Protein AF-A0A3D0U5Y7-F1 (afdb_monomer)

Nearest PDB structures (foldseek):
  1e7m-assembly1_A  TM=9.005E-01  e=2.870E-05  Leuconostoc mesenteroides
  1h93-assembly1_A  TM=9.006E-01  e=3.722E-05  Leuconostoc mesenteroides
  1e77-assembly1_A  TM=8.975E-01  e=6.678E-05  Leuconostoc mesenteroides
  2dpg-assembly1_A-2  TM=8.984E-01  e=8.114E-05  Leuconostoc mesenteroides
  1dpg-assembly1_B  TM=9.061E-01  e=1.553E-04  Leuconostoc mesenteroides

Sequence (117 aa):
QPDESITLRLCGKRLGPGIDVRTIDLNLNPKSRGNKRSADAYERLLLDVIKGDQTLFLRQDELEQAWHWVDPILETWERTTSPPEHYASGSWGPAGSTLLLAKDGRLWFEGANGQGN

Structure (mmCIF, N/CA/C/O backbone):
data_AF-A0A3D0U5Y7-F1
#
_entry.id   AF-A0A3D0U5Y7-F1
#
loop_
_atom_site.group_PDB
_atom_site.id
_atom_site.type_symbol
_atom_site.label_atom_id
_atom_site.label_alt_id
_atom_site.label_comp_id
_atom_site.label_asym_id
_atom_site.label_entity_id
_atom_site.label_seq_id
_atom_site.pdbx_PDB_ins_code
_atom_site.Cartn_x
_atom_site.Cartn_y
_atom_site.Cartn_z
_atom_site.occupancy
_atom_site.B_iso_or_equiv
_atom_site.auth_seq_id
_atom_site.auth_comp_id
_atom_site.auth_asym_id
_atom_site.auth_atom_id
_atom_site.pdbx_PDB_model_num
ATOM 1 N N . GLN A 1 1 ? 10.404 5.281 -2.480 1.00 41.38 1 GLN A N 1
ATOM 2 C CA . GLN A 1 1 ? 11.235 6.348 -1.869 1.00 41.38 1 GLN A CA 1
A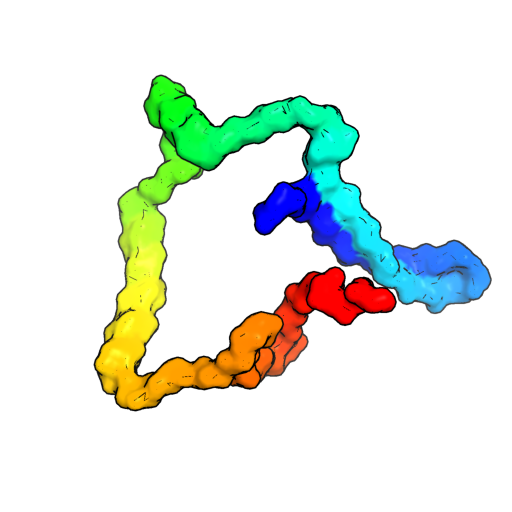TOM 3 C C . GLN A 1 1 ? 12.624 5.771 -1.673 1.00 41.38 1 GLN A C 1
ATOM 5 O O . GLN A 1 1 ? 12.690 4.699 -1.085 1.00 41.38 1 GLN A O 1
ATOM 10 N N . PRO A 1 2 ? 13.679 6.316 -2.305 1.00 56.28 2 PRO A N 1
ATOM 11 C CA . PRO A 1 2 ? 14.167 7.705 -2.182 1.00 56.28 2 PRO A CA 1
ATOM 12 C C . PRO A 1 2 ? 14.172 8.513 -3.500 1.00 56.28 2 PRO A C 1
ATOM 14 O O . PRO A 1 2 ? 14.297 9.742 -3.495 1.00 56.28 2 PRO A O 1
ATOM 17 N N . ASP A 1 3 ? 13.966 7.830 -4.624 1.00 65.44 3 ASP A N 1
ATOM 18 C CA . ASP A 1 3 ? 13.785 8.413 -5.948 1.00 65.44 3 ASP A CA 1
ATOM 19 C C . ASP A 1 3 ? 12.404 8.029 -6.467 1.00 65.44 3 ASP A C 1
ATOM 21 O O . ASP A 1 3 ? 12.158 6.895 -6.877 1.00 65.44 3 ASP A O 1
ATOM 25 N N . GLU A 1 4 ? 11.468 8.971 -6.385 1.00 69.88 4 GLU A N 1
ATOM 26 C CA . GLU A 1 4 ? 10.163 8.821 -7.019 1.00 69.88 4 GLU A CA 1
ATOM 27 C C . GLU A 1 4 ? 10.375 8.721 -8.526 1.00 69.88 4 GLU A C 1
ATOM 29 O O . GLU A 1 4 ? 10.897 9.633 -9.163 1.00 69.88 4 GLU A O 1
ATOM 34 N N . SER A 1 5 ? 10.016 7.581 -9.097 1.00 77.50 5 SER A N 1
ATOM 35 C CA . SER A 1 5 ? 10.062 7.357 -10.532 1.00 77.50 5 SER A CA 1
ATOM 36 C C . SER A 1 5 ? 8.906 6.456 -10.927 1.00 77.50 5 SER A C 1
ATOM 38 O O . SER A 1 5 ? 8.463 5.608 -10.152 1.00 77.50 5 SER A O 1
ATOM 40 N N . ILE A 1 6 ? 8.388 6.680 -12.129 1.00 83.50 6 ILE A N 1
ATOM 41 C CA . ILE A 1 6 ? 7.391 5.813 -12.747 1.00 83.50 6 ILE A CA 1
ATOM 42 C C . ILE A 1 6 ? 8.078 5.153 -13.939 1.00 83.50 6 ILE A C 1
ATOM 44 O O . ILE A 1 6 ? 8.484 5.846 -14.874 1.00 83.50 6 ILE A O 1
ATOM 48 N N . THR A 1 7 ? 8.215 3.829 -13.900 1.00 83.88 7 THR A N 1
ATOM 49 C CA . THR A 1 7 ? 8.780 3.033 -14.996 1.00 83.88 7 THR A CA 1
ATOM 50 C C . THR A 1 7 ? 7.671 2.251 -15.681 1.00 83.88 7 THR A C 1
ATOM 52 O O . THR A 1 7 ? 6.985 1.451 -15.048 1.00 83.88 7 THR A O 1
ATOM 55 N N . LEU A 1 8 ? 7.505 2.465 -16.984 1.00 85.69 8 LEU A N 1
ATOM 56 C CA . LEU A 1 8 ? 6.595 1.702 -17.830 1.00 85.69 8 LEU A CA 1
ATOM 57 C C . LEU A 1 8 ? 7.402 0.803 -18.768 1.00 85.69 8 LEU A C 1
ATOM 59 O O . LEU A 1 8 ? 8.136 1.290 -19.626 1.00 85.69 8 LEU A O 1
ATOM 63 N N . ARG A 1 9 ? 7.238 -0.511 -18.617 1.00 84.19 9 ARG A N 1
ATOM 64 C CA . ARG A 1 9 ? 7.903 -1.525 -19.437 1.00 84.19 9 ARG A CA 1
ATOM 65 C C . ARG A 1 9 ? 7.017 -1.925 -20.617 1.00 84.19 9 ARG A C 1
ATOM 67 O O . ARG A 1 9 ? 5.914 -2.428 -20.418 1.00 84.19 9 ARG A O 1
ATOM 74 N N . LEU A 1 10 ? 7.495 -1.702 -21.838 1.00 87.50 10 LEU A N 1
ATOM 75 C CA . LEU A 1 10 ? 6.761 -1.923 -23.087 1.00 87.50 10 LEU A CA 1
ATOM 76 C C . LEU A 1 10 ? 7.511 -2.889 -24.001 1.00 87.50 10 LEU A C 1
ATOM 78 O O . LEU A 1 10 ? 8.735 -2.947 -23.992 1.00 87.50 10 LEU A O 1
ATOM 82 N N . CYS A 1 11 ? 6.783 -3.600 -24.855 1.00 86.69 11 CYS A N 1
ATOM 83 C CA . CYS A 1 11 ? 7.372 -4.395 -25.927 1.00 86.69 11 CYS A CA 1
ATOM 84 C C . CYS A 1 11 ? 7.435 -3.553 -27.206 1.00 86.69 11 CYS A C 1
ATOM 86 O O . CYS A 1 11 ? 6.404 -3.235 -27.796 1.00 86.69 11 CYS A O 1
ATOM 88 N N . GLY A 1 12 ? 8.639 -3.187 -27.639 1.00 83.75 12 GLY A N 1
ATOM 89 C CA . GLY A 1 12 ? 8.875 -2.461 -28.883 1.00 83.75 12 GLY A CA 1
ATOM 90 C C . GLY A 1 12 ? 9.545 -3.334 -29.938 1.00 83.75 12 GLY A C 1
ATOM 91 O O . GLY A 1 12 ? 10.365 -4.199 -29.633 1.00 83.75 12 GLY A O 1
ATOM 92 N N . LYS A 1 13 ? 9.226 -3.095 -31.211 1.00 84.94 13 LYS A N 1
ATOM 93 C CA . LYS A 1 13 ? 9.937 -3.736 -32.321 1.00 84.94 13 LYS A CA 1
ATOM 94 C C . LYS A 1 13 ? 11.373 -3.205 -32.384 1.00 84.94 13 LYS A C 1
ATOM 96 O O . LYS A 1 13 ? 11.585 -1.995 -32.446 1.00 84.94 13 LYS A O 1
ATOM 101 N N . ARG A 1 14 ? 12.358 -4.102 -32.448 1.00 80.19 14 ARG A N 1
ATOM 102 C CA . ARG A 1 14 ? 13.746 -3.738 -32.748 1.00 80.19 14 ARG A CA 1
ATOM 103 C C . ARG A 1 14 ? 13.837 -3.199 -34.179 1.00 80.19 14 ARG A C 1
ATOM 105 O O . ARG A 1 14 ? 13.389 -3.848 -35.122 1.00 80.19 14 ARG A O 1
ATOM 112 N N . LEU A 1 15 ? 14.459 -2.037 -34.353 1.00 71.75 15 LEU A N 1
ATOM 113 C CA . LEU A 1 15 ? 14.781 -1.506 -35.679 1.00 71.75 15 LEU A CA 1
ATOM 114 C C . LEU A 1 15 ? 15.813 -2.422 -36.364 1.00 71.75 15 LEU A C 1
ATOM 116 O O . LEU A 1 15 ? 16.923 -2.593 -35.866 1.00 71.75 15 LEU A O 1
ATOM 120 N N . GLY A 1 16 ? 15.424 -3.047 -37.477 1.00 78.56 16 GLY A N 1
ATOM 121 C CA . GLY A 1 16 ? 16.252 -3.969 -38.260 1.00 78.56 16 GLY A CA 1
ATOM 122 C C . GLY A 1 16 ? 15.411 -4.874 -39.175 1.00 78.56 16 GLY A C 1
ATOM 123 O O . GLY A 1 16 ? 14.178 -4.866 -39.076 1.00 78.56 16 GLY A O 1
ATOM 124 N N . PRO A 1 17 ? 16.042 -5.646 -40.079 1.00 67.75 17 PRO A N 1
ATOM 125 C CA . PRO A 1 17 ? 15.346 -6.662 -40.860 1.00 67.75 17 PRO A CA 1
ATOM 126 C C . PRO A 1 17 ? 14.863 -7.796 -39.939 1.00 67.75 17 PRO A C 1
ATOM 128 O O . PRO A 1 17 ? 15.636 -8.346 -39.155 1.00 67.75 17 PRO A O 1
ATOM 131 N N . GLY A 1 18 ? 13.572 -8.129 -40.025 1.00 78.62 18 GLY A N 1
ATOM 132 C CA . GLY A 1 18 ? 12.915 -9.156 -39.208 1.00 78.62 18 GLY A CA 1
ATOM 133 C C . GLY A 1 18 ? 11.887 -8.614 -38.205 1.00 78.62 18 GLY A C 1
ATOM 134 O O . GLY A 1 18 ? 11.727 -7.405 -38.015 1.00 78.62 18 GLY A O 1
ATOM 135 N N . ILE A 1 19 ? 11.152 -9.534 -37.578 1.00 78.94 19 ILE A N 1
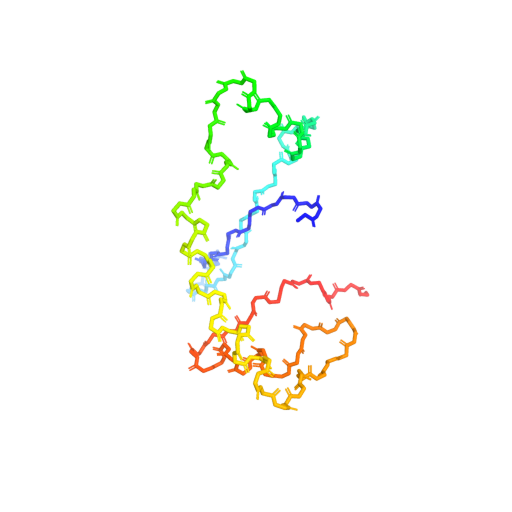ATOM 136 C CA . ILE A 1 19 ? 10.250 -9.256 -36.455 1.00 78.94 19 ILE A CA 1
ATOM 137 C C . ILE A 1 19 ? 10.968 -9.744 -35.199 1.00 78.94 19 ILE A C 1
ATOM 139 O O . ILE A 1 19 ? 10.924 -10.923 -34.873 1.00 78.94 19 ILE A O 1
ATOM 143 N N . ASP A 1 20 ? 11.681 -8.831 -34.544 1.00 81.19 20 ASP A N 1
ATOM 144 C CA . ASP A 1 20 ? 12.263 -9.054 -33.220 1.00 81.19 20 ASP A CA 1
ATOM 145 C C . ASP A 1 20 ? 11.661 -8.033 -32.254 1.00 81.19 20 ASP A C 1
ATOM 147 O O . ASP A 1 20 ? 11.608 -6.836 -32.561 1.00 81.19 20 ASP A O 1
ATOM 151 N N . VAL A 1 21 ? 11.171 -8.509 -31.114 1.00 83.75 21 VAL A N 1
ATOM 152 C CA . VAL A 1 21 ? 10.500 -7.698 -30.095 1.00 83.75 21 VAL A CA 1
ATOM 153 C C . VAL A 1 21 ? 11.417 -7.616 -28.888 1.00 83.75 21 VAL A C 1
ATOM 155 O O . VAL A 1 21 ? 11.907 -8.629 -28.398 1.00 83.75 21 VAL A O 1
ATOM 158 N N . ARG A 1 22 ? 11.653 -6.400 -28.399 1.00 82.56 22 ARG A N 1
ATOM 159 C CA . ARG A 1 22 ? 12.462 -6.144 -27.211 1.00 82.56 22 ARG A CA 1
ATOM 160 C C . ARG A 1 22 ? 11.679 -5.352 -26.189 1.00 82.56 22 ARG A C 1
ATOM 162 O O . ARG A 1 22 ? 10.862 -4.499 -26.524 1.00 82.56 22 ARG A O 1
ATOM 169 N N . THR A 1 23 ? 11.995 -5.617 -24.938 1.00 82.44 23 THR A N 1
ATOM 170 C CA . THR A 1 23 ? 11.520 -4.838 -23.807 1.00 82.44 23 THR A CA 1
ATOM 171 C C . THR A 1 23 ? 12.205 -3.469 -23.796 1.00 82.44 23 THR A C 1
ATOM 173 O O . THR A 1 23 ? 13.430 -3.388 -23.867 1.00 82.44 23 THR A O 1
ATOM 176 N N . ILE A 1 24 ? 11.417 -2.401 -23.727 1.00 84.88 24 ILE A N 1
ATOM 177 C CA . ILE A 1 24 ? 11.846 -1.005 -23.626 1.00 84.88 24 ILE A CA 1
ATOM 178 C C . ILE A 1 24 ? 11.271 -0.445 -22.326 1.00 84.88 24 ILE A C 1
ATOM 180 O O . ILE A 1 24 ? 10.069 -0.555 -22.088 1.00 84.88 24 ILE A O 1
ATOM 184 N N . ASP A 1 25 ? 12.116 0.183 -21.513 1.00 85.62 25 ASP A N 1
ATOM 185 C CA . ASP A 1 25 ? 11.704 0.833 -20.270 1.00 85.62 25 ASP A CA 1
ATOM 186 C C . ASP A 1 25 ? 11.567 2.349 -20.503 1.00 85.62 25 ASP A C 1
ATOM 188 O O . ASP A 1 25 ? 12.528 3.033 -20.861 1.00 85.62 25 ASP A O 1
ATOM 192 N N . LEU A 1 26 ? 10.358 2.885 -20.313 1.00 83.50 26 LEU A N 1
ATOM 193 C CA . LEU A 1 26 ? 10.076 4.319 -20.304 1.00 83.50 26 LEU A CA 1
ATOM 194 C C . LEU A 1 26 ? 10.093 4.816 -18.857 1.00 83.50 26 LEU A C 1
ATOM 196 O O . LEU A 1 26 ? 9.214 4.470 -18.070 1.00 83.50 26 LEU A O 1
ATOM 200 N N . ASN A 1 27 ? 11.073 5.653 -18.518 1.00 83.06 27 ASN A N 1
ATOM 201 C CA . ASN A 1 27 ? 11.247 6.182 -17.167 1.00 83.06 27 ASN A CA 1
ATOM 202 C C . ASN A 1 27 ? 10.800 7.646 -17.081 1.00 83.06 27 ASN A C 1
ATOM 204 O O . ASN A 1 27 ? 11.332 8.513 -17.773 1.00 83.06 27 ASN A O 1
ATOM 208 N N . LEU A 1 28 ? 9.860 7.932 -16.183 1.00 80.50 28 LEU A N 1
ATOM 209 C CA . LEU A 1 28 ? 9.466 9.282 -15.790 1.00 80.50 28 LEU A CA 1
ATOM 210 C C . LEU A 1 28 ? 10.057 9.585 -14.413 1.00 80.50 28 LEU A C 1
ATOM 212 O O . LEU A 1 28 ? 9.616 9.035 -13.406 1.00 80.50 28 LEU A O 1
ATOM 216 N N . ASN A 1 29 ? 11.047 10.477 -14.372 1.00 78.56 29 ASN A N 1
ATOM 217 C CA . ASN A 1 29 ? 11.642 10.967 -13.130 1.00 78.56 29 ASN A CA 1
ATOM 218 C C . ASN A 1 29 ? 11.222 12.434 -12.896 1.00 78.56 29 ASN A C 1
ATOM 220 O O . ASN A 1 29 ? 11.697 13.313 -13.626 1.00 78.56 29 ASN A O 1
ATOM 224 N N . PRO A 1 30 ? 10.368 12.742 -11.902 1.00 69.75 30 PRO A N 1
ATOM 225 C CA . PRO A 1 30 ? 9.922 14.103 -11.603 1.00 69.75 30 PRO A CA 1
ATOM 226 C C . PRO A 1 30 ? 11.074 15.061 -11.275 1.00 69.75 30 PRO A C 1
ATOM 228 O O . PRO A 1 30 ? 11.007 16.231 -11.651 1.00 69.75 30 PRO A O 1
ATOM 231 N N . LYS A 1 31 ? 12.167 14.571 -10.665 1.00 67.88 31 LYS A N 1
ATOM 232 C CA . LYS A 1 31 ? 13.346 15.389 -10.320 1.00 67.88 31 LYS A CA 1
ATOM 233 C C . LYS A 1 31 ? 14.053 15.956 -11.560 1.00 67.88 31 LYS A C 1
ATOM 235 O O . LYS A 1 31 ? 14.698 16.997 -11.472 1.00 67.88 31 LYS A O 1
ATOM 240 N N . SER A 1 32 ? 13.887 15.329 -12.731 1.00 64.62 32 SER A N 1
ATOM 241 C CA . SER A 1 32 ? 14.455 15.821 -14.000 1.00 64.62 32 SER A CA 1
ATOM 242 C C . SER A 1 32 ? 13.817 17.126 -14.502 1.00 64.62 32 SER A C 1
ATOM 244 O O . SER A 1 32 ? 14.417 17.819 -15.319 1.00 64.62 32 SER A O 1
ATOM 246 N N . ARG A 1 33 ? 12.622 17.491 -14.006 1.00 62.34 33 ARG A N 1
ATOM 247 C CA . ARG A 1 3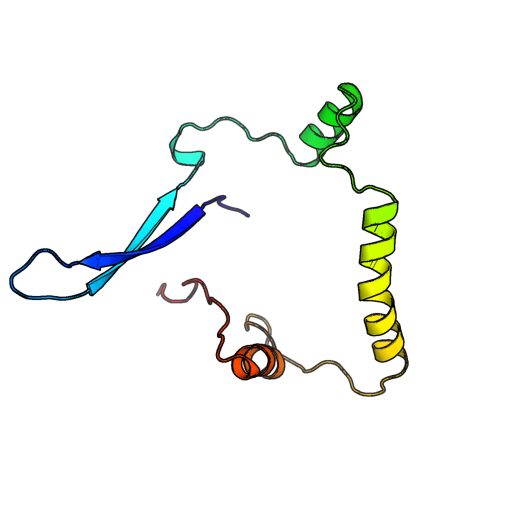3 ? 11.869 18.691 -14.427 1.00 62.34 33 ARG A CA 1
ATOM 248 C C . ARG A 1 33 ? 12.168 19.943 -13.592 1.00 62.34 33 ARG A C 1
ATOM 250 O O . ARG A 1 33 ? 11.547 20.981 -13.811 1.00 62.34 33 ARG A O 1
ATOM 257 N N . GLY A 1 34 ? 13.119 19.860 -12.661 1.00 58.53 34 GLY A N 1
ATOM 258 C CA . GLY A 1 34 ? 13.562 20.967 -11.815 1.00 58.53 34 GLY A CA 1
ATOM 259 C C . GLY A 1 34 ? 13.517 20.616 -10.330 1.00 58.53 34 GLY A C 1
ATOM 260 O O . GLY A 1 34 ? 12.604 19.938 -9.863 1.00 58.53 34 GLY A O 1
ATOM 261 N N . ASN A 1 35 ? 14.506 21.105 -9.581 1.00 56.72 35 ASN A N 1
ATOM 262 C CA . ASN A 1 35 ? 14.667 20.854 -8.148 1.00 56.72 35 ASN A CA 1
ATOM 263 C C . ASN A 1 35 ? 13.697 21.713 -7.318 1.00 56.72 35 ASN A C 1
ATOM 265 O O . ASN A 1 35 ? 14.101 22.613 -6.581 1.00 56.72 35 ASN A O 1
ATOM 269 N N . LYS A 1 36 ? 12.392 21.503 -7.494 1.00 63.69 36 LYS A N 1
ATOM 270 C CA . LYS A 1 36 ? 11.385 22.108 -6.625 1.00 63.69 36 LYS A CA 1
ATOM 271 C C . LYS A 1 36 ? 11.281 21.226 -5.386 1.00 63.69 36 LYS A C 1
ATOM 273 O O . LYS A 1 36 ? 11.018 20.034 -5.513 1.00 63.69 36 LYS A O 1
ATOM 278 N N . ARG A 1 37 ? 11.514 21.803 -4.202 1.00 69.38 37 ARG A N 1
ATOM 279 C CA . ARG A 1 37 ? 11.311 21.114 -2.920 1.00 69.38 37 ARG A CA 1
ATOM 280 C C . ARG A 1 37 ? 9.909 20.500 -2.920 1.00 69.38 37 ARG A C 1
ATOM 282 O O . ARG A 1 37 ? 8.929 21.237 -3.030 1.00 69.38 37 ARG A O 1
ATOM 289 N N . SER A 1 38 ? 9.831 19.174 -2.825 1.00 68.81 38 SER A N 1
ATOM 290 C CA . SER A 1 38 ? 8.570 18.508 -2.504 1.00 68.81 38 SER A CA 1
ATOM 291 C C . SER A 1 38 ? 8.246 18.818 -1.045 1.00 68.81 38 SER A C 1
ATOM 293 O O . SER A 1 38 ? 9.151 18.788 -0.207 1.00 68.81 38 SER A O 1
ATOM 295 N N . ALA A 1 39 ? 6.998 19.190 -0.758 1.00 71.94 39 ALA A N 1
ATOM 296 C CA . ALA A 1 39 ? 6.552 19.345 0.622 1.00 71.94 39 ALA A CA 1
ATOM 297 C C . ALA A 1 39 ? 6.637 17.983 1.314 1.00 71.94 39 ALA A C 1
ATOM 299 O O . ALA A 1 39 ? 6.321 16.961 0.697 1.00 71.94 39 ALA A O 1
ATOM 300 N N . ASP A 1 40 ? 7.072 17.968 2.570 1.00 81.12 40 ASP A N 1
ATOM 301 C CA . ASP A 1 40 ? 7.052 16.731 3.345 1.00 81.12 40 ASP A CA 1
ATOM 302 C C . ASP A 1 40 ? 5.605 16.236 3.524 1.00 81.12 40 ASP A C 1
ATOM 304 O O . ASP A 1 40 ? 4.651 17.021 3.458 1.00 81.12 40 ASP A O 1
ATOM 308 N N . ALA A 1 41 ? 5.428 14.933 3.751 1.00 83.44 41 ALA A N 1
ATOM 309 C CA . ALA A 1 41 ? 4.106 14.319 3.866 1.00 83.44 41 ALA A CA 1
ATOM 310 C C . ALA A 1 41 ? 3.243 15.032 4.923 1.00 83.44 41 ALA A C 1
ATOM 312 O O . ALA A 1 41 ? 2.081 15.350 4.668 1.00 83.44 41 ALA A O 1
ATOM 313 N N . TYR A 1 42 ? 3.828 15.380 6.072 1.00 85.81 42 TYR A N 1
ATOM 314 C CA . TYR A 1 42 ? 3.120 16.103 7.129 1.00 85.81 42 TYR A CA 1
ATOM 315 C C . TYR A 1 42 ? 2.851 17.572 6.791 1.00 85.81 42 TYR A C 1
ATOM 317 O O . TYR A 1 42 ? 1.774 18.075 7.107 1.00 85.81 42 TYR A O 1
ATOM 325 N N . GLU A 1 43 ? 3.781 18.263 6.122 1.00 85.88 43 GLU A N 1
ATOM 326 C CA . GLU A 1 43 ? 3.564 19.644 5.660 1.00 85.88 43 GLU A CA 1
ATOM 327 C C . GLU A 1 43 ? 2.343 19.718 4.736 1.00 85.88 43 GLU A C 1
ATOM 329 O O . GLU A 1 43 ? 1.521 20.631 4.848 1.00 85.88 43 GLU A O 1
ATOM 334 N N . ARG A 1 44 ? 2.202 18.727 3.847 1.00 85.69 44 ARG A N 1
ATOM 335 C CA . ARG A 1 44 ? 1.055 18.623 2.948 1.00 85.69 44 ARG A CA 1
ATOM 336 C C . ARG A 1 44 ? -0.243 18.354 3.706 1.00 85.69 44 ARG A C 1
ATOM 338 O O . ARG A 1 44 ? -1.211 19.076 3.485 1.00 85.69 44 ARG A O 1
ATOM 345 N N . LEU A 1 45 ? -0.252 17.372 4.610 1.00 88.69 45 LEU A N 1
ATOM 346 C CA . LEU A 1 45 ? -1.444 17.032 5.393 1.00 88.69 45 LEU A CA 1
ATOM 347 C C . LEU A 1 45 ? -1.935 18.220 6.229 1.00 88.69 45 LEU A C 1
ATOM 349 O O . LEU A 1 45 ? -3.126 18.515 6.235 1.00 88.69 45 LEU A O 1
ATOM 353 N N . LEU A 1 46 ? -1.028 18.950 6.884 1.00 89.00 46 LEU A N 1
ATOM 354 C CA . LEU A 1 46 ? -1.387 20.135 7.670 1.00 89.00 46 LEU A CA 1
ATOM 355 C C . LEU A 1 46 ? -1.972 21.252 6.799 1.00 89.00 46 LEU A C 1
ATOM 357 O O . LEU A 1 46 ? -2.952 21.891 7.185 1.00 89.00 46 LEU A O 1
ATOM 361 N N . LEU A 1 47 ? -1.398 21.482 5.616 1.00 89.19 47 LEU A N 1
ATOM 362 C CA . LEU A 1 47 ? -1.929 22.456 4.666 1.00 89.19 47 LEU A CA 1
ATOM 363 C C . LEU A 1 47 ? -3.341 22.079 4.197 1.00 89.19 47 LEU A C 1
ATOM 365 O O . LEU A 1 47 ? -4.183 22.965 4.043 1.00 89.19 47 LEU A O 1
ATOM 369 N N . ASP A 1 48 ? -3.595 20.791 3.979 1.00 88.44 48 ASP A N 1
ATOM 370 C CA . ASP A 1 48 ? -4.897 20.290 3.542 1.00 88.44 48 ASP A CA 1
ATOM 371 C C . ASP A 1 48 ? -5.956 20.441 4.653 1.00 88.44 48 ASP A C 1
ATOM 373 O O . ASP A 1 48 ? -7.059 20.905 4.366 1.00 88.44 48 ASP A O 1
ATOM 377 N N . VAL A 1 49 ? -5.596 20.248 5.935 1.00 90.56 49 VAL A N 1
ATOM 378 C CA . VAL A 1 49 ? -6.476 20.575 7.083 1.00 90.56 49 VAL A CA 1
ATOM 379 C C . VAL A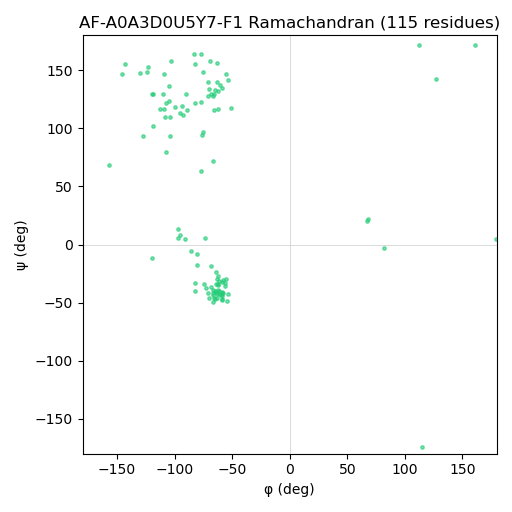 1 49 ? -6.860 22.054 7.097 1.00 90.56 49 VAL A C 1
ATOM 381 O O . VAL A 1 49 ? -8.036 22.381 7.242 1.00 90.56 49 VAL A O 1
ATOM 384 N N . ILE A 1 50 ? -5.889 22.959 6.921 1.00 91.75 50 ILE A N 1
ATOM 385 C CA . ILE A 1 50 ? -6.143 24.413 6.910 1.00 91.75 50 ILE A CA 1
ATOM 386 C C . ILE A 1 50 ? -7.069 24.801 5.749 1.00 91.75 50 ILE A C 1
ATOM 388 O O . ILE A 1 50 ? -7.890 25.708 5.882 1.00 91.75 50 ILE A O 1
ATOM 392 N N . LYS A 1 51 ? -6.949 24.116 4.609 1.00 91.81 51 LYS A N 1
ATOM 393 C CA . LYS A 1 51 ? -7.792 24.331 3.426 1.00 91.81 51 LYS A CA 1
ATOM 394 C C . LYS A 1 51 ? -9.157 23.645 3.510 1.00 91.81 51 LYS A C 1
ATOM 396 O O . LYS A 1 51 ? -9.986 23.886 2.636 1.00 91.81 51 LYS A O 1
ATOM 401 N N . GLY A 1 52 ? -9.391 22.812 4.526 1.00 88.19 52 GLY A N 1
ATOM 402 C CA . GLY A 1 52 ? -10.594 21.990 4.636 1.00 88.19 52 GLY A CA 1
ATOM 403 C C . GLY A 1 52 ? -10.682 20.887 3.574 1.00 88.19 52 GLY A C 1
ATOM 404 O O . GLY A 1 52 ? -11.781 20.424 3.280 1.00 88.19 52 GLY A O 1
ATOM 405 N N . ASP A 1 53 ? -9.555 20.482 2.983 1.00 89.75 53 ASP A N 1
ATOM 406 C CA . ASP A 1 53 ? -9.488 19.398 2.002 1.00 89.75 53 ASP A CA 1
ATOM 407 C C . ASP A 1 53 ? -9.270 18.060 2.721 1.00 89.75 53 ASP A C 1
ATOM 409 O O . ASP A 1 53 ? -8.245 17.833 3.363 1.00 89.75 53 ASP A O 1
ATOM 413 N N . GLN A 1 54 ? -10.257 17.170 2.621 1.00 85.94 54 GLN A N 1
ATOM 414 C CA . GLN A 1 54 ? -10.255 15.864 3.284 1.00 85.94 54 GLN A CA 1
ATOM 415 C C . GLN A 1 54 ? -9.791 14.718 2.371 1.00 85.94 54 GLN A C 1
ATOM 417 O O . GLN A 1 54 ? -9.833 13.564 2.779 1.00 85.94 54 GLN A O 1
ATOM 422 N N . THR A 1 55 ? -9.330 15.002 1.149 1.00 85.81 55 THR A N 1
ATOM 423 C CA . THR A 1 55 ? -9.035 13.972 0.131 1.00 85.81 55 THR A CA 1
ATOM 424 C C . THR A 1 55 ? -7.936 12.986 0.547 1.00 85.81 55 THR A C 1
ATOM 426 O O . THR A 1 55 ? -7.960 11.829 0.139 1.00 85.81 55 THR A O 1
ATOM 429 N N . LEU A 1 56 ? -6.962 13.427 1.350 1.00 85.88 56 LEU A N 1
ATOM 430 C CA . LEU A 1 56 ? -5.857 12.586 1.837 1.00 85.88 56 LEU A CA 1
ATOM 431 C C . LEU A 1 56 ? -6.109 11.990 3.230 1.00 85.88 56 LEU A C 1
ATOM 433 O O . LEU A 1 56 ? -5.196 11.417 3.826 1.00 85.88 56 LEU A O 1
ATOM 437 N N . PHE A 1 57 ? -7.322 12.136 3.762 1.00 88.44 57 PHE A N 1
ATOM 438 C CA . PHE A 1 57 ? -7.704 11.591 5.056 1.00 88.44 57 PHE A CA 1
ATOM 439 C C . PHE A 1 57 ? -8.589 10.366 4.861 1.00 88.44 57 PHE A C 1
ATOM 441 O O . PHE A 1 57 ? -9.503 10.368 4.040 1.00 88.44 57 PHE A O 1
ATOM 448 N N . LEU A 1 58 ? -8.319 9.326 5.646 1.00 88.44 58 LEU A N 1
ATOM 449 C CA . LEU A 1 58 ? -9.152 8.130 5.680 1.00 88.44 58 LEU A CA 1
ATOM 450 C C . LEU A 1 58 ? -10.532 8.478 6.231 1.00 88.44 58 LEU A C 1
ATOM 452 O O . LEU A 1 58 ? -10.653 9.131 7.273 1.00 88.44 58 LEU A O 1
ATOM 456 N N . ARG A 1 59 ? -11.571 8.011 5.543 1.00 91.56 59 ARG A N 1
ATOM 457 C CA . ARG A 1 59 ? -12.949 8.123 6.025 1.00 91.56 59 ARG A CA 1
ATOM 458 C C . ARG A 1 59 ? -13.243 6.991 7.011 1.00 91.56 59 ARG A C 1
ATOM 460 O O . ARG A 1 59 ? -12.589 5.950 6.999 1.00 91.56 59 ARG A O 1
ATOM 467 N N . GLN A 1 60 ? -14.214 7.202 7.898 1.00 90.06 60 GLN A N 1
ATOM 468 C CA . GLN A 1 60 ? -14.542 6.221 8.937 1.00 90.06 60 GLN A CA 1
ATOM 469 C C . GLN A 1 60 ? -15.009 4.883 8.342 1.00 90.06 60 GLN A C 1
ATOM 471 O O . GLN A 1 60 ? -14.580 3.829 8.795 1.00 90.06 60 GLN A O 1
ATOM 476 N N . ASP A 1 61 ? -15.848 4.929 7.311 1.00 92.81 61 ASP A N 1
ATOM 477 C CA . ASP A 1 61 ? -16.337 3.752 6.594 1.00 92.81 61 ASP A CA 1
ATOM 478 C C . ASP A 1 61 ? -15.200 2.985 5.902 1.00 92.81 61 ASP A C 1
ATOM 480 O O . ASP A 1 61 ? -15.131 1.763 6.004 1.00 92.81 61 ASP A O 1
ATOM 484 N N . GLU A 1 62 ? -14.263 3.685 5.259 1.00 91.19 62 GLU A N 1
ATOM 485 C CA . GLU A 1 62 ? -13.065 3.069 4.669 1.00 91.19 62 GLU A CA 1
ATOM 486 C C . GLU A 1 62 ? -12.192 2.377 5.725 1.00 91.19 62 GLU A C 1
ATOM 488 O O . GLU A 1 62 ? -11.688 1.276 5.492 1.00 91.19 62 GLU A O 1
ATOM 493 N N . LEU A 1 63 ? -12.041 2.999 6.898 1.00 92.94 63 LEU A N 1
ATOM 494 C CA . LEU A 1 63 ? -11.292 2.435 8.017 1.00 92.94 63 LEU A CA 1
ATOM 495 C C . LEU A 1 63 ? -11.967 1.172 8.572 1.00 92.94 63 LEU A C 1
ATOM 497 O O . LEU A 1 63 ? -11.290 0.167 8.776 1.00 92.94 63 LEU A O 1
ATOM 501 N N . GLU A 1 64 ? -13.285 1.202 8.783 1.00 93.88 64 GLU A N 1
ATOM 502 C CA . GLU A 1 64 ? -14.062 0.035 9.226 1.00 93.88 64 GLU A CA 1
ATOM 503 C C . GLU A 1 64 ? -13.937 -1.130 8.233 1.00 93.88 64 GLU A C 1
ATOM 505 O O . GLU A 1 64 ? -13.738 -2.275 8.642 1.00 93.88 64 GLU A O 1
ATOM 510 N N . GLN A 1 65 ? -13.972 -0.852 6.924 1.00 92.81 65 GLN A N 1
ATOM 511 C CA . GLN A 1 65 ? -13.759 -1.883 5.907 1.00 92.81 65 GLN A CA 1
ATOM 512 C C . GLN A 1 65 ? -12.331 -2.429 5.922 1.00 92.81 65 GLN A C 1
ATOM 514 O O . GLN A 1 65 ? -12.150 -3.639 5.812 1.00 92.81 65 GLN A O 1
ATOM 519 N N . ALA A 1 66 ? -11.313 -1.579 6.076 1.00 93.12 66 ALA A N 1
ATOM 520 C CA . ALA A 1 66 ? -9.931 -2.040 6.181 1.00 93.12 66 ALA A CA 1
ATOM 521 C C . ALA A 1 66 ? -9.747 -2.998 7.372 1.00 93.12 66 ALA A C 1
ATOM 523 O O . ALA A 1 66 ? -9.153 -4.065 7.209 1.00 93.12 66 ALA A O 1
ATOM 524 N N . TRP A 1 67 ? -10.320 -2.664 8.532 1.00 93.50 67 TRP A N 1
ATOM 525 C CA . TRP A 1 67 ? -10.290 -3.532 9.713 1.00 93.50 67 TRP A CA 1
ATOM 526 C C . TRP A 1 67 ? -11.049 -4.839 9.512 1.00 93.50 67 TRP A C 1
ATOM 528 O O . TRP A 1 67 ? -10.511 -5.892 9.839 1.00 93.50 67 TRP A O 1
ATOM 538 N N . HIS A 1 68 ? -12.205 -4.814 8.845 1.00 95.19 68 HIS A N 1
ATOM 539 C CA . HIS A 1 68 ? -12.948 -6.032 8.507 1.00 95.19 68 HIS A CA 1
ATOM 540 C C . HIS A 1 68 ? -12.105 -7.062 7.721 1.00 95.19 68 HIS A C 1
ATOM 542 O O . HIS A 1 68 ? -12.326 -8.267 7.842 1.00 95.19 68 HIS A O 1
ATOM 548 N N . TRP A 1 69 ? -11.125 -6.623 6.923 1.00 93.94 69 TRP A N 1
ATOM 549 C CA . TRP A 1 69 ? -10.190 -7.528 6.239 1.00 93.94 69 TRP A CA 1
ATOM 550 C C . TRP A 1 69 ? -9.023 -7.992 7.117 1.00 93.94 69 TRP A C 1
ATOM 552 O O . TRP A 1 69 ? -8.539 -9.110 6.942 1.00 93.94 69 TRP A O 1
ATOM 562 N N . VAL A 1 70 ? -8.546 -7.143 8.028 1.00 94.00 70 VAL A N 1
ATOM 563 C CA . VAL A 1 70 ? -7.364 -7.413 8.861 1.00 94.00 70 VAL A CA 1
ATOM 564 C C . VAL A 1 70 ? -7.711 -8.275 10.077 1.00 94.00 70 VAL A C 1
ATOM 566 O O . VAL A 1 70 ? -6.953 -9.195 10.390 1.00 94.00 70 VAL A O 1
ATOM 569 N N . ASP A 1 71 ? -8.855 -8.036 10.720 1.00 94.88 71 ASP A N 1
A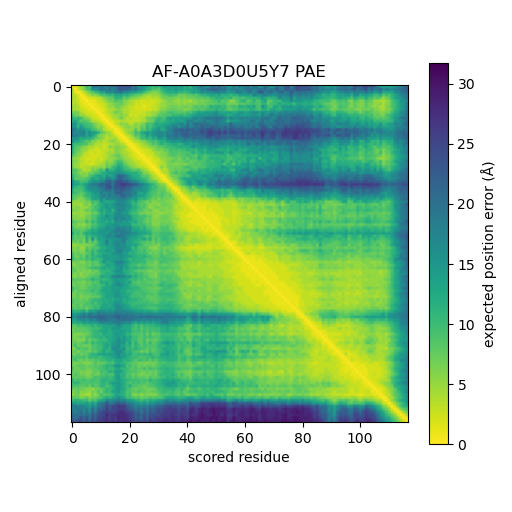TOM 570 C CA . ASP A 1 71 ? -9.255 -8.716 11.959 1.00 94.88 71 ASP A CA 1
ATOM 571 C C . ASP A 1 71 ? -9.249 -10.250 11.831 1.00 94.88 71 ASP A C 1
ATOM 573 O O . ASP A 1 71 ? -8.581 -10.902 12.636 1.00 94.88 71 ASP A O 1
ATOM 577 N N . PRO A 1 72 ? -9.841 -10.873 10.789 1.00 94.62 72 PRO A N 1
ATOM 578 C CA . PRO A 1 72 ? -9.834 -12.333 10.667 1.00 94.62 72 PRO A CA 1
ATOM 579 C C . PRO A 1 72 ? -8.425 -12.924 10.506 1.00 94.62 72 PRO A C 1
ATOM 581 O O . PRO A 1 72 ? -8.170 -14.062 10.911 1.00 94.62 72 PRO A O 1
ATOM 584 N N . ILE A 1 73 ? -7.501 -12.166 9.902 1.00 91.81 73 ILE A N 1
ATOM 585 C CA . ILE A 1 73 ? -6.103 -12.578 9.727 1.00 91.81 73 ILE A CA 1
ATOM 586 C C . ILE A 1 73 ? -5.405 -12.586 11.088 1.00 91.81 73 ILE A C 1
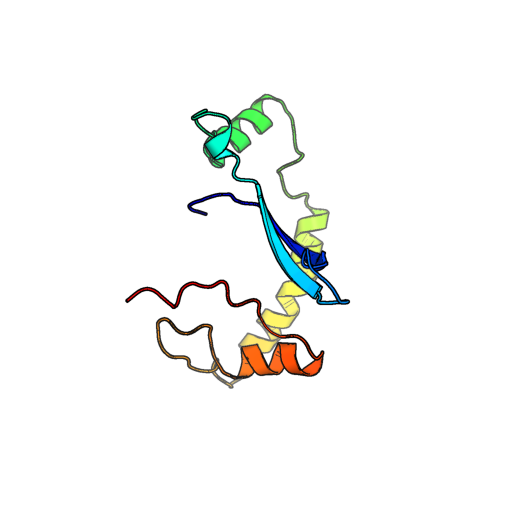ATOM 588 O O . ILE A 1 73 ? -4.731 -13.564 11.417 1.00 91.81 73 ILE A O 1
ATOM 592 N N . LEU A 1 74 ? -5.602 -11.534 11.889 1.00 91.81 74 LEU A N 1
ATOM 593 C CA . LEU A 1 74 ? -5.042 -11.424 13.237 1.00 91.81 74 LEU A CA 1
ATOM 594 C C . LEU A 1 74 ? -5.622 -12.483 14.181 1.00 91.81 74 LEU A C 1
ATOM 596 O O . LEU A 1 74 ? -4.862 -13.198 14.829 1.00 91.81 74 LEU A O 1
ATOM 600 N N . GLU A 1 75 ? -6.943 -12.667 14.196 1.00 93.50 75 GLU A N 1
ATOM 601 C CA . GLU A 1 75 ? -7.601 -13.694 15.014 1.00 93.50 75 GLU A CA 1
ATOM 602 C C . GLU A 1 75 ? -7.097 -15.105 14.678 1.00 93.50 75 GLU A C 1
ATOM 604 O O . GLU A 1 75 ? -6.852 -15.935 15.560 1.00 93.50 75 GLU A O 1
ATOM 609 N N . THR A 1 76 ? -6.919 -15.400 13.387 1.00 91.69 76 THR A N 1
ATOM 610 C CA . THR A 1 76 ? -6.373 -16.691 12.947 1.00 91.69 76 THR A CA 1
ATOM 611 C C . THR A 1 76 ? -4.918 -16.845 13.374 1.00 91.69 76 THR A C 1
ATOM 613 O O . THR A 1 76 ? -4.513 -17.937 13.780 1.00 91.69 76 THR A O 1
ATOM 616 N N . TRP A 1 77 ? -4.138 -15.766 13.308 1.00 89.69 77 TRP A N 1
ATOM 617 C CA . TRP A 1 77 ? -2.745 -15.750 13.735 1.00 89.69 77 TRP A CA 1
ATOM 618 C C . TRP A 1 77 ? -2.603 -16.038 15.231 1.00 89.69 77 TRP A C 1
ATOM 620 O O . TRP A 1 77 ? -1.815 -16.898 15.610 1.00 89.69 77 TRP A O 1
ATOM 630 N N . GLU A 1 78 ? -3.413 -15.400 16.076 1.00 90.62 78 GLU A N 1
ATOM 631 C CA . GLU A 1 78 ? -3.404 -15.615 17.529 1.00 90.62 78 GLU A CA 1
ATOM 632 C C . GLU A 1 78 ? -3.804 -17.042 17.926 1.00 90.62 78 GLU A C 1
ATOM 634 O O . GLU A 1 78 ? -3.286 -17.601 18.894 1.00 90.62 78 GLU A O 1
ATOM 639 N N . ARG A 1 79 ? -4.715 -17.661 17.167 1.00 91.88 79 ARG A N 1
ATOM 640 C CA . ARG A 1 79 ? -5.162 -19.043 17.400 1.00 91.88 79 ARG A CA 1
ATOM 641 C C . ARG A 1 79 ? -4.200 -20.097 16.854 1.00 91.88 79 ARG A C 1
ATOM 643 O O . ARG A 1 79 ? -4.300 -21.265 17.232 1.00 91.88 79 ARG A O 1
ATOM 650 N N . THR A 1 80 ?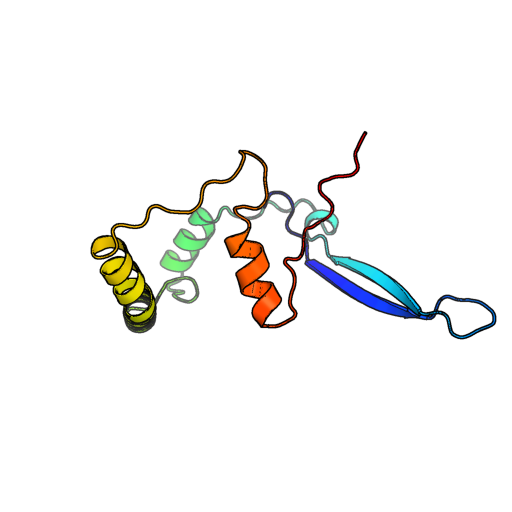 -3.305 -19.718 15.946 1.00 88.00 80 THR A N 1
ATOM 651 C CA . THR A 1 80 ? -2.394 -20.642 15.271 1.00 88.00 80 THR A CA 1
ATOM 652 C C . THR A 1 80 ? -1.094 -20.777 16.055 1.00 88.00 80 THR A C 1
ATOM 654 O O . THR A 1 80 ? -0.442 -19.802 16.398 1.00 88.00 80 THR A O 1
ATOM 657 N N . THR A 1 81 ? -0.668 -22.013 16.317 1.00 82.81 81 THR A N 1
ATOM 658 C CA . THR A 1 81 ? 0.602 -22.297 17.018 1.00 82.81 81 THR A CA 1
ATOM 659 C C . THR A 1 81 ? 1.810 -22.337 16.070 1.00 82.81 81 THR A C 1
ATOM 661 O O . THR A 1 81 ? 2.946 -22.481 16.515 1.00 82.81 81 THR A O 1
ATOM 664 N N . SER A 1 82 ? 1.586 -22.238 14.755 1.00 83.19 82 SER A N 1
ATOM 665 C CA . SER A 1 82 ? 2.663 -22.245 13.763 1.00 83.19 82 SER A CA 1
ATOM 666 C C . SER A 1 82 ? 3.370 -20.888 13.724 1.00 83.19 82 SER A C 1
ATOM 668 O O . SER A 1 82 ? 2.716 -19.884 13.441 1.00 83.19 82 SER A O 1
ATOM 670 N N . PRO A 1 83 ? 4.693 -20.836 13.952 1.00 84.06 83 PRO A N 1
ATOM 671 C CA . PRO A 1 83 ? 5.446 -19.599 13.814 1.00 84.06 83 PRO A CA 1
ATOM 672 C C . PRO A 1 83 ? 5.536 -19.159 12.339 1.00 84.06 83 PRO A C 1
ATOM 674 O O . PRO A 1 83 ? 5.410 -19.999 11.439 1.00 84.06 83 PRO A O 1
ATO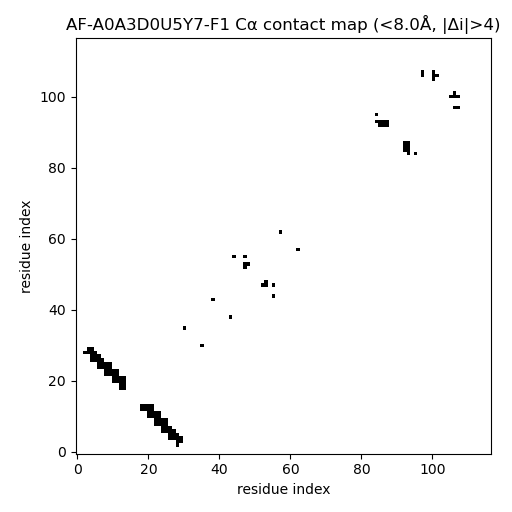M 677 N N . PRO A 1 84 ? 5.790 -17.861 12.079 1.00 86.50 84 PRO A N 1
ATOM 678 C CA . PRO A 1 84 ? 6.120 -17.371 10.744 1.00 86.50 84 PRO A CA 1
ATOM 679 C C . PRO A 1 84 ? 7.322 -18.111 10.150 1.00 86.50 84 PRO A C 1
ATOM 681 O O . PRO A 1 84 ? 8.263 -18.468 10.861 1.00 86.50 84 PRO A O 1
ATOM 684 N N . GLU A 1 85 ? 7.322 -18.284 8.829 1.00 89.06 85 GLU A N 1
ATOM 685 C CA . GLU A 1 85 ? 8.470 -18.840 8.114 1.00 89.06 85 GLU A CA 1
ATOM 686 C C . GLU A 1 85 ? 9.701 -17.932 8.263 1.00 89.06 85 GLU A C 1
ATOM 688 O O . GLU A 1 85 ? 9.646 -16.718 8.049 1.00 89.06 85 GLU A O 1
ATOM 693 N N . HIS A 1 86 ? 10.839 -18.534 8.605 1.00 90.19 86 HIS A N 1
ATOM 694 C CA . HIS A 1 86 ? 12.108 -17.822 8.688 1.00 90.19 86 HIS A CA 1
ATOM 695 C C . HIS A 1 86 ? 12.676 -17.526 7.298 1.00 90.19 86 HIS A C 1
ATOM 697 O O . HIS A 1 86 ? 12.532 -18.309 6.359 1.00 90.19 86 HIS A O 1
ATOM 703 N N . TYR A 1 87 ? 13.394 -16.412 7.188 1.00 90.81 87 TYR A N 1
ATOM 704 C CA . TYR A 1 87 ? 14.104 -16.014 5.979 1.00 90.81 87 TYR A CA 1
ATOM 705 C C . TYR A 1 87 ? 15.429 -15.341 6.342 1.00 90.81 87 TYR A C 1
ATOM 707 O O . TYR A 1 87 ? 15.598 -14.812 7.443 1.00 90.81 87 TYR A O 1
ATOM 715 N N . ALA A 1 88 ? 16.396 -15.386 5.426 1.00 87.06 88 ALA A N 1
ATOM 716 C CA . ALA A 1 88 ? 17.692 -14.750 5.635 1.00 87.06 88 ALA A CA 1
ATOM 717 C C . ALA A 1 88 ? 17.559 -13.219 5.573 1.00 87.06 88 ALA A C 1
ATOM 719 O O . ALA A 1 88 ? 16.855 -12.687 4.713 1.00 87.06 88 ALA A O 1
ATOM 720 N N . SER A 1 89 ? 18.263 -12.496 6.446 1.00 87.75 89 SER A N 1
ATOM 721 C CA . SER A 1 89 ? 18.313 -11.030 6.374 1.00 87.75 89 SER A CA 1
ATOM 722 C C . SER A 1 89 ? 18.870 -10.574 5.020 1.00 87.75 89 SER A C 1
ATOM 724 O O . SER A 1 89 ? 19.850 -11.135 4.533 1.00 87.75 89 SER A O 1
ATOM 726 N N . GLY A 1 90 ? 18.224 -9.588 4.394 1.00 84.88 90 GLY A N 1
ATOM 727 C CA . GLY A 1 90 ? 18.556 -9.119 3.044 1.00 84.88 90 GLY A CA 1
ATOM 728 C C . GLY A 1 90 ? 17.969 -9.957 1.901 1.00 84.88 90 GLY A C 1
ATOM 729 O O . GLY A 1 90 ? 18.136 -9.584 0.743 1.00 84.88 90 GLY A O 1
ATOM 730 N N . SER A 1 91 ? 17.268 -11.057 2.196 1.00 85.25 91 SER A N 1
ATOM 731 C CA . SER A 1 91 ? 16.469 -11.774 1.193 1.00 85.25 91 SER A CA 1
ATOM 732 C C . SER A 1 91 ? 15.085 -11.141 1.010 1.00 85.25 91 SER A C 1
ATOM 734 O O . SER A 1 91 ? 14.614 -10.384 1.859 1.00 85.25 91 SER A O 1
ATOM 736 N N . TRP A 1 92 ? 14.410 -11.493 -0.086 1.00 83.06 92 TRP A N 1
ATOM 737 C CA . TRP A 1 92 ? 13.051 -11.045 -0.421 1.00 83.06 92 TRP A CA 1
ATOM 738 C C . TRP A 1 92 ? 11.938 -11.692 0.424 1.00 83.06 92 TRP A C 1
ATOM 740 O O . TRP A 1 92 ? 10.756 -11.458 0.177 1.00 83.06 92 TRP A O 1
ATOM 750 N N . GLY A 1 93 ? 12.300 -12.493 1.428 1.00 87.81 93 GLY A N 1
ATOM 751 C CA . GLY A 1 93 ? 11.366 -13.205 2.293 1.00 87.81 93 GLY A CA 1
ATOM 752 C C . GLY A 1 93 ? 11.451 -14.725 2.137 1.00 87.81 93 GLY A C 1
ATOM 753 O O . GLY A 1 93 ? 12.351 -15.244 1.472 1.00 87.81 93 GLY A O 1
ATOM 754 N N . PRO A 1 94 ? 10.546 -15.459 2.797 1.00 90.69 94 PRO A N 1
ATOM 755 C CA . PRO A 1 94 ? 10.573 -16.913 2.816 1.00 90.69 94 PRO A CA 1
ATOM 756 C C . PRO A 1 94 ? 10.033 -17.513 1.510 1.00 90.69 94 PRO A C 1
ATOM 758 O O . PRO A 1 94 ? 9.328 -16.853 0.742 1.00 90.69 94 PRO A O 1
ATOM 761 N N . ALA A 1 95 ? 10.314 -18.799 1.282 1.00 86.88 95 ALA A N 1
ATOM 762 C CA . ALA A 1 95 ? 9.845 -19.520 0.097 1.00 86.88 95 ALA A CA 1
ATOM 763 C C . ALA A 1 95 ? 8.310 -19.503 -0.039 1.00 86.88 95 ALA A C 1
ATOM 765 O O . ALA A 1 95 ? 7.801 -19.461 -1.163 1.00 86.88 95 ALA A O 1
ATOM 766 N N . GLY A 1 96 ? 7.572 -19.457 1.080 1.00 86.62 96 GLY A N 1
ATOM 767 C CA . GLY A 1 96 ? 6.121 -19.294 1.088 1.00 86.62 96 GLY A CA 1
ATOM 768 C C . GLY A 1 96 ? 5.631 -18.043 0.350 1.00 86.62 96 GLY A C 1
ATOM 769 O O . GLY A 1 96 ? 4.597 -18.104 -0.314 1.00 86.62 96 GLY A O 1
ATOM 770 N N . SER A 1 97 ? 6.391 -16.939 0.367 1.00 87.50 97 SER A N 1
ATOM 771 C CA . SER A 1 97 ? 6.038 -15.701 -0.351 1.00 87.50 97 SER A CA 1
ATOM 772 C C . SER A 1 97 ? 6.064 -15.889 -1.872 1.00 87.50 97 SER A C 1
ATOM 774 O O . SER A 1 97 ? 5.142 -15.474 -2.577 1.00 87.50 97 SER A O 1
ATOM 776 N N . THR A 1 98 ? 7.090 -16.565 -2.393 1.00 86.69 98 THR A N 1
ATOM 777 C CA . THR A 1 98 ? 7.203 -16.863 -3.829 1.00 86.69 98 THR A CA 1
ATOM 778 C C . THR A 1 98 ? 6.175 -17.906 -4.257 1.00 86.69 98 THR A C 1
ATOM 780 O O . THR A 1 98 ? 5.533 -17.755 -5.297 1.00 86.69 98 THR A O 1
ATOM 783 N N . LEU A 1 99 ? 5.968 -18.943 -3.437 1.00 89.06 99 LEU A N 1
ATOM 784 C CA . LEU A 1 99 ? 4.966 -19.979 -3.693 1.00 89.06 99 LEU A CA 1
ATOM 785 C C . LEU A 1 99 ? 3.544 -19.411 -3.725 1.00 89.06 99 LEU A C 1
ATOM 787 O O . LEU A 1 99 ? 2.727 -19.886 -4.511 1.00 89.06 99 LEU A O 1
ATOM 791 N N . LEU A 1 100 ? 3.245 -18.391 -2.913 1.00 89.38 100 LEU A N 1
ATOM 792 C CA . LEU A 1 100 ? 1.940 -17.734 -2.894 1.00 89.38 100 LEU A CA 1
ATOM 793 C C . LEU A 1 100 ? 1.578 -17.147 -4.264 1.00 89.38 100 LEU A C 1
ATOM 795 O O . LEU A 1 100 ? 0.483 -17.403 -4.752 1.00 89.38 100 LEU A O 1
ATOM 799 N N . LEU A 1 101 ? 2.498 -16.418 -4.905 1.00 89.12 101 LEU A N 1
ATOM 800 C CA . LEU A 1 101 ? 2.263 -15.841 -6.235 1.00 89.12 101 LEU A CA 1
ATOM 801 C C . LEU A 1 101 ? 2.327 -16.894 -7.346 1.00 89.12 101 LEU A C 1
ATOM 803 O O . LEU A 1 101 ? 1.570 -16.808 -8.318 1.00 89.12 101 LEU A O 1
ATOM 807 N N . ALA A 1 102 ? 3.192 -17.901 -7.195 1.00 89.62 102 ALA A N 1
ATOM 808 C CA . ALA A 1 102 ? 3.343 -18.969 -8.177 1.00 89.62 102 ALA A CA 1
ATOM 809 C C . ALA A 1 102 ? 2.053 -19.787 -8.365 1.00 89.62 102 ALA A C 1
ATOM 811 O O . ALA A 1 102 ? 1.820 -20.291 -9.464 1.00 89.62 102 ALA A O 1
ATOM 812 N N . LYS A 1 103 ? 1.184 -19.868 -7.341 1.00 89.88 103 LYS A N 1
ATOM 813 C CA . LYS A 1 103 ? -0.154 -20.484 -7.451 1.00 89.88 103 LYS A CA 1
ATOM 814 C C . LYS A 1 103 ? -1.007 -19.851 -8.554 1.00 89.88 103 LYS A C 1
ATOM 816 O O . LYS A 1 103 ? -1.712 -20.574 -9.249 1.00 89.88 103 LYS A O 1
ATOM 821 N N . ASP A 1 104 ? -0.875 -18.542 -8.758 1.00 90.88 104 ASP A N 1
ATOM 822 C CA . ASP A 1 104 ? -1.582 -17.787 -9.800 1.00 90.88 104 ASP A CA 1
ATOM 823 C C . ASP A 1 104 ? -0.725 -17.577 -11.064 1.00 90.88 104 ASP A C 1
ATOM 825 O O . ASP A 1 104 ? -1.046 -16.743 -11.914 1.00 90.88 104 ASP A O 1
ATOM 829 N N . GLY A 1 105 ? 0.400 -18.295 -11.192 1.00 88.44 105 GLY A N 1
ATOM 830 C CA . GLY A 1 105 ? 1.345 -18.149 -12.304 1.00 88.44 105 GLY A CA 1
ATOM 831 C C . GLY A 1 105 ? 2.069 -16.799 -12.328 1.00 88.44 105 GLY A C 1
ATOM 832 O O . GLY A 1 105 ? 2.564 -16.382 -13.376 1.00 88.44 105 GLY A O 1
ATOM 833 N N . ARG A 1 106 ? 2.107 -16.089 -11.195 1.00 89.31 106 ARG A N 1
ATOM 834 C CA . ARG A 1 106 ? 2.749 -14.778 -11.055 1.00 89.31 106 ARG A CA 1
ATOM 835 C C . ARG A 1 106 ? 4.084 -14.913 -10.337 1.00 89.31 106 ARG A C 1
ATOM 837 O O . ARG A 1 106 ? 4.322 -15.860 -9.595 1.00 89.31 106 ARG A O 1
ATOM 844 N N . LEU A 1 107 ? 4.950 -13.931 -10.549 1.00 86.25 107 LEU A N 1
ATOM 845 C CA . LEU A 1 107 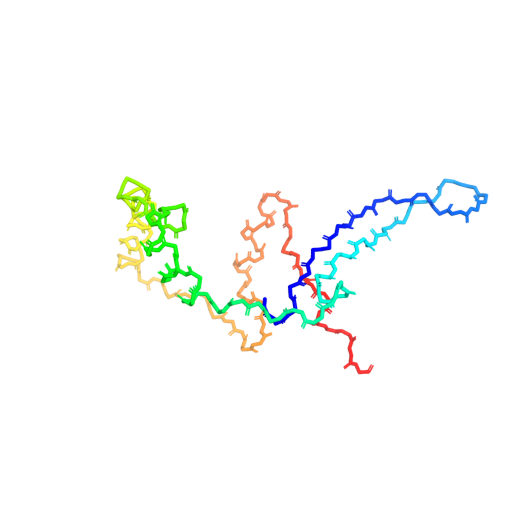? 6.226 -13.795 -9.858 1.00 86.25 107 LEU A CA 1
ATOM 846 C C . LEU A 1 107 ? 6.334 -12.373 -9.316 1.00 86.25 107 LEU A C 1
ATOM 848 O O . LEU A 1 107 ? 5.815 -11.433 -9.926 1.00 86.25 107 LEU A O 1
ATOM 852 N N . TRP A 1 108 ? 7.004 -12.221 -8.176 1.00 85.50 108 TRP A N 1
ATOM 853 C CA . TRP A 1 108 ? 7.341 -10.901 -7.661 1.00 85.50 108 TRP A CA 1
ATOM 854 C C . TRP A 1 108 ? 8.230 -10.171 -8.664 1.00 85.50 108 TRP A C 1
ATOM 856 O O . TRP A 1 108 ? 9.150 -10.749 -9.243 1.00 85.50 108 TRP A O 1
ATOM 866 N N . PHE A 1 109 ? 7.950 -8.886 -8.874 1.00 79.44 109 PHE A N 1
ATOM 867 C CA . PHE A 1 109 ? 8.853 -8.043 -9.638 1.00 79.44 109 PHE A CA 1
ATOM 868 C C . PHE A 1 109 ? 10.051 -7.689 -8.759 1.00 79.44 109 PHE A C 1
ATOM 870 O O . PHE A 1 109 ? 10.021 -6.730 -7.988 1.00 79.44 109 PHE A O 1
ATOM 877 N N . GLU A 1 110 ? 11.109 -8.478 -8.877 1.00 74.94 110 GLU A N 1
ATOM 878 C CA . GLU A 1 110 ? 12.403 -8.161 -8.292 1.00 74.94 110 GLU A CA 1
ATOM 879 C C . GLU A 1 110 ? 13.041 -7.073 -9.163 1.00 74.94 110 GLU A C 1
ATOM 881 O O . GLU A 1 110 ? 13.592 -7.329 -10.236 1.00 74.94 110 GLU A O 1
ATOM 886 N N . GLY A 1 111 ? 12.889 -5.812 -8.748 1.00 60.59 111 GLY A N 1
ATOM 887 C CA . GLY A 1 111 ? 13.629 -4.710 -9.356 1.00 60.59 111 GLY A CA 1
ATOM 888 C C . GLY A 1 111 ? 15.126 -5.026 -9.329 1.00 60.59 111 GLY A C 1
ATOM 889 O O . GLY A 1 111 ? 15.610 -5.615 -8.365 1.00 60.59 111 GLY A O 1
ATOM 890 N N . ALA A 1 112 ? 15.855 -4.662 -10.386 1.00 47.91 112 ALA A N 1
ATOM 891 C CA . ALA A 1 112 ? 17.284 -4.926 -10.535 1.00 47.91 112 ALA A CA 1
ATOM 892 C C . ALA A 1 112 ? 18.134 -4.152 -9.504 1.00 47.91 112 ALA A C 1
ATOM 894 O O . ALA A 1 112 ? 18.849 -3.222 -9.849 1.00 47.91 112 ALA A O 1
ATOM 895 N N . ASN A 1 113 ? 18.079 -4.555 -8.239 1.00 45.81 113 ASN A N 1
ATOM 896 C CA . ASN A 1 113 ? 19.062 -4.232 -7.216 1.00 45.81 113 ASN A CA 1
ATOM 897 C C . ASN A 1 113 ? 19.852 -5.515 -6.953 1.00 45.81 113 ASN A C 1
ATOM 899 O O . ASN A 1 113 ? 19.555 -6.262 -6.025 1.00 45.81 113 ASN A O 1
ATOM 903 N N . GLY A 1 114 ? 20.810 -5.812 -7.836 1.00 39.34 114 GLY A N 1
ATOM 904 C CA . GLY A 1 114 ? 21.595 -7.044 -7.725 1.00 39.34 114 GLY A CA 1
ATOM 905 C C . GLY A 1 114 ? 22.663 -7.312 -8.787 1.00 39.34 114 GLY A C 1
ATOM 906 O O . GLY A 1 114 ? 23.267 -8.376 -8.737 1.00 39.34 114 GLY A O 1
ATOM 907 N N . GLN A 1 115 ? 22.942 -6.400 -9.727 1.00 31.84 115 GLN A N 1
ATOM 908 C CA . GLN A 1 115 ? 24.190 -6.452 -10.500 1.00 31.84 115 GLN A CA 1
ATOM 909 C C . GLN A 1 115 ? 24.900 -5.104 -10.427 1.00 31.84 115 GLN A C 1
ATOM 911 O O . GLN A 1 115 ? 24.617 -4.175 -11.176 1.00 31.84 115 GLN A O 1
ATOM 916 N N . GLY A 1 116 ? 25.792 -5.028 -9.448 1.00 31.36 116 GLY A N 1
ATOM 917 C CA . GLY A 1 116 ? 26.720 -3.938 -9.205 1.00 31.36 116 GLY A CA 1
ATOM 918 C C . GLY A 1 116 ? 27.892 -4.478 -8.395 1.00 31.36 116 GLY A C 1
ATOM 919 O O . GLY A 1 116 ? 28.012 -4.179 -7.212 1.00 31.36 116 GLY A O 1
ATOM 920 N N . ASN A 1 117 ? 28.690 -5.334 -9.032 1.00 30.38 117 ASN A N 1
ATOM 921 C CA . ASN A 1 117 ? 30.138 -5.321 -8.864 1.00 30.38 117 ASN A CA 1
ATOM 922 C C . ASN A 1 117 ? 30.724 -4.981 -10.232 1.00 30.38 117 ASN A C 1
ATOM 924 O O . ASN A 1 117 ? 30.251 -5.608 -11.209 1.00 30.38 117 ASN A O 1
#

Mean predicted aligned error: 10.64 Å

Foldseek 3Di:
DVFDKDKDWDWDADPDPDGDTDIDIDIDGPVVVDPDDDQPPVSVVVVCVVVVNCPPPDDPVNVVVVCVVVVVVVVVVVVDPDDDDDDDPPDPDDPVVQVVQVVVPDGDPPDPPDDDD

pLDDT: mean 81.31, std 13.99, range [30.38, 95.19]

Solvent-accessible surface area (backbone atoms only — not comparable to full-atom values): 7820 Å² total; per-residue (Å²): 128,96,70,68,63,50,76,48,80,41,83,40,73,50,91,64,95,72,94,46,77,40,84,42,78,47,76,48,50,66,69,80,79,50,90,67,83,75,73,51,75,65,61,49,52,53,52,27,58,77,69,70,50,61,86,91,52,88,49,70,69,60,50,53,53,55,44,68,64,47,49,64,54,52,56,51,53,75,73,45,89,72,75,81,78,74,54,63,89,93,54,99,57,29,71,67,63,56,53,61,37,44,76,77,76,41,74,83,86,76,70,92,82,82,87,85,130

Radius of gyration: 21.94 Å; Cα contacts (8 Å, |Δi|>4): 63; chains: 1; bounding box: 46×47×58 Å

Secondary structure (DSSP, 8-state):
--S--EEEEEEEEPSSSS--EEEEEEEE-GGGG--PPPPPHHHHHHHHHHHT--TTS--HHHHHHHHHHHHHHHHHHHH--PPPPP--TTSS--HHHHHHHHTTT------S-S---